Protein AF-A0A223ZYF1-F1 (afdb_monomer)

pLDDT: mean 87.6, std 15.79, range [50.53, 98.56]

Sequence (78 aa):
DVMAGVTKGMVIGGTTEVIAGEGLILTAGGLDTHIHFICPQQAHEAIAAGLTTMVGGGTGPPAGLADQIKAGVIGLKL

InterPro domains:
  IPR006680 Amidohydrolase-related [PF01979] (25-63)
  IPR011059 Metal-dependent hydrolase, composite domain superfamily [G3DSA:2.30.40.10] (1-28)
  IPR017951 Urease alpha subunit, C-terminal [PS51368] (29-64)
  IPR029754 Urease nickel binding site [PS01120] (27-40)
  IPR032466 Metal-dependent hydrolase [SSF51556] (29-78)
  IPR050069 Urease subunit [PTHR33569] (1-64)

Secondary str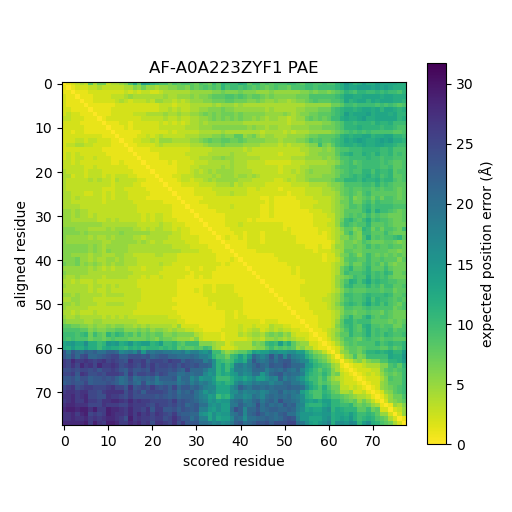ucture 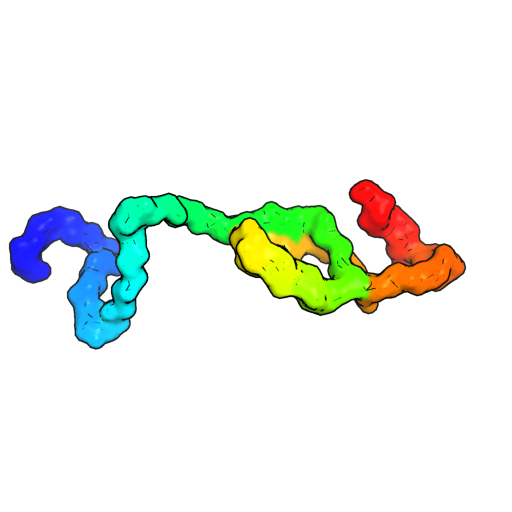(DSSP, 8-state):
--STTPPTT----TT------TT----PPEEEEEEE---TTHHHHHHHTTEEEEEEE-SSSPPPHHHHHHTT-TTS--

Structure (mmCIF, N/CA/C/O backbone):
data_AF-A0A223ZYF1-F1
#
_entry.id   AF-A0A223ZYF1-F1
#
loop_
_atom_site.group_PDB
_atom_site.id
_atom_site.type_symbol
_atom_site.label_atom_id
_atom_site.label_alt_id
_atom_site.label_comp_id
_atom_site.label_asym_id
_atom_site.label_entity_id
_atom_site.label_seq_id
_atom_site.pdbx_PDB_ins_code
_atom_site.Cartn_x
_atom_site.Cartn_y
_atom_site.Cartn_z
_atom_site.occupancy
_atom_site.B_iso_or_equiv
_atom_site.auth_seq_id
_atom_site.auth_comp_id
_atom_site.auth_asym_id
_atom_site.auth_atom_id
_atom_site.pdbx_PDB_model_num
ATOM 1 N N . ASP A 1 1 ? -15.432 4.460 26.083 1.00 79.19 1 ASP A N 1
ATOM 2 C CA . ASP A 1 1 ? -16.201 4.870 27.280 1.00 79.19 1 ASP A CA 1
ATOM 3 C C . ASP A 1 1 ? -17.432 4.011 27.570 1.00 79.19 1 ASP A C 1
ATOM 5 O O . ASP A 1 1 ? -17.760 3.857 28.735 1.00 79.19 1 ASP A O 1
ATOM 9 N N . VAL A 1 2 ? -18.086 3.411 26.563 1.00 96.31 2 VAL A N 1
ATOM 10 C CA . VAL A 1 2 ? -19.303 2.579 26.745 1.00 96.31 2 VAL A CA 1
ATOM 11 C C . VAL A 1 2 ? -19.177 1.129 26.252 1.00 96.31 2 VAL A C 1
ATOM 13 O O . VAL A 1 2 ? -19.944 0.269 26.672 1.00 96.31 2 VAL A O 1
ATOM 16 N N . MET A 1 3 ? -18.216 0.838 25.367 1.00 97.88 3 MET A N 1
ATOM 17 C CA . MET A 1 3 ? -17.956 -0.513 24.856 1.00 97.88 3 MET A CA 1
ATOM 18 C C . MET A 1 3 ? -16.845 -1.190 25.664 1.00 97.88 3 MET A C 1
ATOM 20 O O . MET A 1 3 ? -15.830 -0.563 25.977 1.00 97.88 3 MET A O 1
ATOM 24 N N . ALA A 1 4 ? -17.024 -2.475 25.972 1.00 97.56 4 ALA A N 1
ATOM 25 C CA . ALA A 1 4 ? -15.982 -3.303 26.571 1.00 97.56 4 ALA A CA 1
ATOM 26 C C . ALA A 1 4 ? -14.938 -3.726 25.519 1.00 97.56 4 ALA A C 1
ATOM 28 O O . ALA A 1 4 ? -15.268 -3.896 24.348 1.00 97.56 4 ALA A O 1
ATOM 29 N N . GLY A 1 5 ? -13.685 -3.928 25.940 1.00 97.25 5 GLY A N 1
ATOM 30 C CA . GLY A 1 5 ? -12.647 -4.551 25.103 1.00 97.25 5 GLY A CA 1
ATOM 31 C C . GLY A 1 5 ? -12.014 -3.667 24.021 1.00 97.25 5 GLY A C 1
ATOM 32 O O . GLY A 1 5 ? -11.355 -4.193 23.131 1.00 97.25 5 GLY A O 1
ATOM 33 N N . VAL A 1 6 ? -12.173 -2.341 24.080 1.00 97.12 6 VAL A N 1
ATOM 34 C CA . VAL A 1 6 ? -11.494 -1.429 23.142 1.00 97.12 6 VAL A CA 1
ATOM 35 C C . VAL A 1 6 ? -9.976 -1.467 23.371 1.00 97.12 6 VAL A C 1
ATOM 37 O O . VAL A 1 6 ? -9.498 -1.133 24.458 1.00 97.12 6 VAL A O 1
ATOM 40 N N . THR A 1 7 ? -9.210 -1.855 22.347 1.00 98.06 7 THR A N 1
ATOM 41 C CA . THR A 1 7 ? -7.741 -1.931 22.399 1.00 98.06 7 THR A CA 1
ATOM 42 C C . THR A 1 7 ? -7.111 -0.556 22.633 1.00 98.06 7 THR A C 1
ATOM 44 O O . THR A 1 7 ? -7.498 0.444 22.022 1.00 98.06 7 THR A O 1
ATOM 47 N N . LYS A 1 8 ? -6.087 -0.494 23.496 1.00 96.81 8 LYS A N 1
ATOM 48 C CA . LYS A 1 8 ? -5.317 0.735 23.739 1.00 96.81 8 LYS A CA 1
ATOM 49 C C . LYS A 1 8 ? -4.732 1.262 22.421 1.00 96.81 8 LYS A C 1
ATOM 51 O O . LYS A 1 8 ? -4.014 0.544 21.738 1.00 96.81 8 LYS A O 1
ATOM 56 N N . GLY A 1 9 ? -5.017 2.525 22.100 1.00 96.69 9 GLY A N 1
ATOM 57 C CA . GLY A 1 9 ? -4.591 3.165 20.848 1.00 96.69 9 GLY A CA 1
ATOM 58 C C . GLY A 1 9 ? -5.597 3.065 19.693 1.00 96.69 9 GLY A C 1
ATOM 59 O O . GLY A 1 9 ? -5.346 3.653 18.651 1.00 96.69 9 GLY A O 1
ATOM 60 N N . MET A 1 10 ? -6.739 2.390 19.875 1.00 97.56 10 MET A N 1
ATOM 61 C CA . MET A 1 10 ? -7.799 2.249 18.859 1.00 97.56 10 MET A CA 1
ATOM 62 C C . MET A 1 10 ? -9.093 2.995 19.232 1.00 97.56 10 MET A C 1
ATOM 64 O O . MET A 1 10 ? -10.197 2.523 18.967 1.00 97.56 10 MET A O 1
ATOM 68 N N . VAL A 1 11 ? -8.982 4.148 19.896 1.00 97.50 11 VAL A N 1
ATOM 69 C CA . VAL A 1 11 ? -10.147 4.980 20.238 1.00 97.50 11 VAL A CA 1
ATOM 70 C C . VAL A 1 11 ? -10.558 5.808 19.020 1.00 97.50 11 VAL A C 1
ATOM 72 O O . VAL A 1 11 ? -9.723 6.492 18.434 1.00 97.50 11 VAL A O 1
ATOM 75 N N . ILE A 1 12 ? -11.847 5.787 18.678 1.00 97.38 12 ILE A N 1
ATOM 76 C CA . ILE A 1 12 ? -12.442 6.699 17.692 1.00 97.38 12 ILE A CA 1
ATOM 77 C C . ILE A 1 12 ? -12.847 7.981 18.429 1.00 97.38 12 ILE A C 1
ATOM 79 O O . ILE A 1 12 ? -13.693 7.937 19.322 1.00 97.38 12 ILE A O 1
ATOM 83 N N . GLY A 1 13 ? -12.216 9.104 18.092 1.00 96.69 13 GLY A N 1
ATOM 84 C CA . GLY A 1 13 ? -12.466 10.418 18.687 1.00 96.69 13 GLY A CA 1
ATOM 85 C C . GLY A 1 13 ? -12.914 11.457 17.658 1.00 96.69 13 GLY A C 1
ATOM 86 O O . GLY A 1 13 ? -13.112 11.150 16.488 1.00 96.69 13 GLY A O 1
ATOM 87 N N . GLY A 1 14 ? -13.028 12.720 18.083 1.00 97.69 14 GLY A N 1
ATOM 88 C CA . GLY A 1 14 ? -13.490 13.817 17.215 1.00 97.69 14 GLY A CA 1
ATOM 89 C C . GLY A 1 14 ? -12.572 14.149 16.029 1.00 97.69 14 GLY A C 1
ATOM 90 O O . GLY A 1 14 ? -12.960 14.924 15.165 1.00 97.69 14 GLY A O 1
ATOM 91 N N . THR A 1 15 ? -11.368 13.575 15.984 1.00 98.00 15 THR A N 1
ATOM 92 C CA . THR A 1 15 ? -10.377 13.761 14.911 1.00 98.00 15 THR A CA 1
ATOM 93 C C . THR A 1 15 ? -10.048 12.454 14.184 1.00 98.00 15 THR A C 1
ATOM 95 O O . THR A 1 15 ? -9.005 12.358 13.541 1.00 98.00 15 THR A O 1
ATOM 98 N N . THR A 1 16 ? -10.870 11.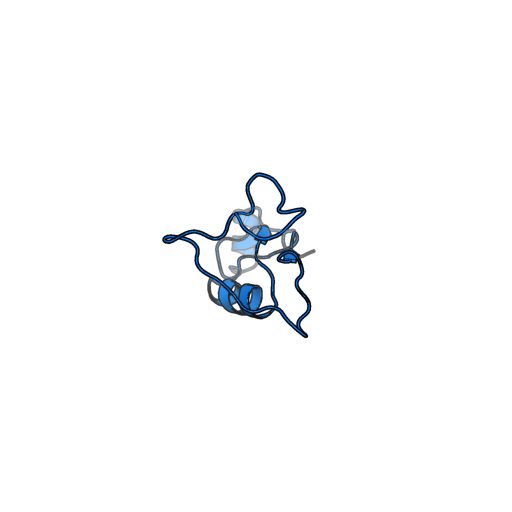416 14.345 1.00 98.00 16 THR A N 1
ATOM 99 C CA . THR A 1 16 ? -10.665 10.116 13.697 1.00 98.00 16 THR A CA 1
ATOM 100 C C . THR A 1 16 ? -11.468 10.051 12.402 1.00 98.00 16 THR A C 1
ATOM 102 O O . THR A 1 16 ? -12.688 10.180 12.436 1.00 98.00 16 THR A O 1
ATOM 105 N N . GLU A 1 17 ? -10.788 9.812 11.281 1.00 98.31 17 GLU A N 1
ATOM 106 C CA . GLU A 1 17 ? -11.431 9.481 10.003 1.00 98.31 17 GLU A CA 1
ATOM 107 C C . GLU A 1 17 ? -11.743 7.980 9.931 1.00 98.31 17 GLU A C 1
ATOM 109 O O . GLU A 1 17 ? -11.034 7.163 10.530 1.00 98.31 17 GLU A O 1
ATOM 114 N N . VAL A 1 18 ? -12.795 7.611 9.200 1.00 97.69 18 VAL A N 1
ATOM 115 C CA . VAL A 1 18 ? -13.271 6.231 9.089 1.00 97.69 18 VAL A CA 1
ATOM 116 C C . VAL A 1 18 ? -13.394 5.824 7.623 1.00 97.69 18 VAL A C 1
ATOM 118 O O . VAL A 1 18 ? -14.070 6.471 6.831 1.00 97.69 18 VAL A O 1
ATOM 121 N N . ILE A 1 19 ? -12.787 4.687 7.277 1.00 97.88 19 ILE A N 1
ATOM 122 C CA . ILE A 1 19 ? -12.963 4.022 5.982 1.00 97.88 19 ILE A CA 1
ATOM 123 C C . ILE A 1 19 ? -13.744 2.726 6.225 1.00 97.88 19 ILE A C 1
ATOM 125 O O . ILE A 1 19 ? -13.306 1.878 7.003 1.00 97.88 19 ILE A O 1
ATOM 129 N N . ALA A 1 20 ? -14.904 2.588 5.577 1.00 98.19 20 ALA A N 1
ATOM 130 C CA . ALA A 1 20 ? -15.752 1.398 5.657 1.00 98.19 20 ALA A CA 1
ATOM 131 C C . ALA A 1 20 ? -15.087 0.202 4.949 1.00 98.19 20 ALA A C 1
ATOM 133 O O . ALA A 1 20 ? -14.617 0.326 3.817 1.00 98.19 20 ALA A O 1
ATOM 134 N N . GLY A 1 21 ? -15.025 -0.944 5.627 1.00 97.19 21 GLY A N 1
ATOM 135 C CA . GLY A 1 21 ? -14.325 -2.151 5.161 1.00 97.19 21 GLY A CA 1
ATOM 136 C C . GLY A 1 21 ? -15.165 -3.426 5.242 1.00 97.19 21 GLY A C 1
ATOM 137 O O . GLY A 1 21 ? -14.673 -4.512 4.939 1.00 97.19 21 GLY A O 1
ATOM 138 N N . GLU A 1 22 ? -16.422 -3.327 5.674 1.00 98.31 22 GLU A N 1
ATOM 139 C CA . GLU A 1 22 ? -17.336 -4.456 5.768 1.00 98.31 22 GLU A CA 1
ATOM 140 C C . GLU A 1 22 ? -17.580 -5.098 4.394 1.00 98.31 22 GLU A C 1
ATOM 142 O O . GLU A 1 22 ? -17.858 -4.428 3.403 1.00 98.31 22 GLU A O 1
ATOM 147 N N . GLY A 1 23 ? -17.447 -6.424 4.322 1.00 98.38 23 GLY A N 1
ATOM 148 C CA . GLY A 1 23 ? -17.597 -7.172 3.068 1.00 98.38 23 GLY A CA 1
ATOM 149 C C . GLY A 1 23 ? -16.429 -7.038 2.081 1.00 98.38 23 GLY A C 1
ATOM 150 O O . GLY A 1 23 ? -16.505 -7.617 0.999 1.00 98.38 23 GLY A O 1
ATOM 151 N N . LEU A 1 24 ? -15.353 -6.328 2.439 1.00 98.25 24 LEU A N 1
ATOM 152 C CA . LEU A 1 24 ? -14.153 -6.167 1.614 1.00 98.25 24 LEU A CA 1
ATOM 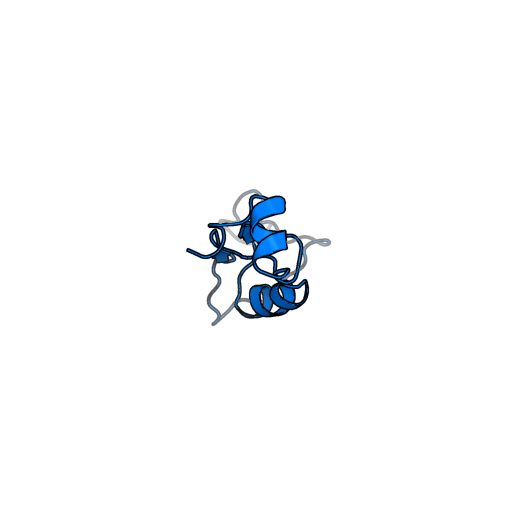153 C C . LEU A 1 24 ? -12.965 -6.962 2.178 1.00 98.25 24 LEU A C 1
ATOM 155 O O . LEU A 1 24 ? -12.943 -7.352 3.345 1.00 98.25 24 LEU A O 1
ATOM 159 N N . ILE A 1 25 ? -11.954 -7.193 1.336 1.00 98.12 25 ILE A N 1
ATOM 160 C CA . ILE A 1 25 ? -10.667 -7.775 1.737 1.00 98.12 25 ILE A CA 1
ATOM 161 C C . ILE A 1 25 ? -9.628 -6.658 1.769 1.00 98.12 25 ILE A C 1
ATOM 163 O O . ILE A 1 25 ? -9.469 -5.929 0.792 1.00 98.12 25 ILE A O 1
ATOM 167 N N . LEU A 1 26 ? -8.896 -6.564 2.878 1.00 97.56 26 LEU A N 1
ATOM 168 C CA . LEU A 1 26 ? -7.755 -5.667 3.020 1.00 97.56 26 LEU A CA 1
ATOM 169 C C . LEU A 1 26 ? -6.451 -6.471 2.959 1.00 97.56 26 LEU A C 1
ATOM 171 O O . LEU A 1 26 ? -6.282 -7.441 3.699 1.00 97.56 26 LEU A O 1
ATOM 175 N N . THR A 1 27 ? -5.519 -6.044 2.109 1.00 98.44 27 THR A N 1
ATOM 176 C CA . THR A 1 27 ? -4.156 -6.584 2.033 1.00 98.44 27 THR A CA 1
ATOM 177 C C . THR A 1 27 ? -3.139 -5.485 2.316 1.00 98.44 27 THR A C 1
ATOM 179 O O . THR A 1 27 ? -3.445 -4.296 2.221 1.00 98.44 27 THR A O 1
ATOM 182 N N . ALA A 1 28 ? -1.900 -5.870 2.627 1.00 98.56 28 ALA A N 1
ATOM 183 C CA . ALA A 1 28 ? -0.787 -4.942 2.470 1.00 98.56 28 ALA A CA 1
ATOM 184 C C . ALA A 1 28 ? -0.659 -4.528 0.993 1.00 98.56 28 ALA A C 1
ATOM 186 O O . ALA A 1 28 ? -1.110 -5.249 0.096 1.00 98.56 28 ALA A O 1
ATOM 187 N N . GLY A 1 29 ? -0.031 -3.380 0.750 1.00 98.50 29 GLY A N 1
ATOM 188 C CA . GLY A 1 29 ? 0.356 -2.994 -0.599 1.00 98.50 29 GLY A CA 1
ATOM 189 C C . GLY A 1 29 ? 1.462 -3.902 -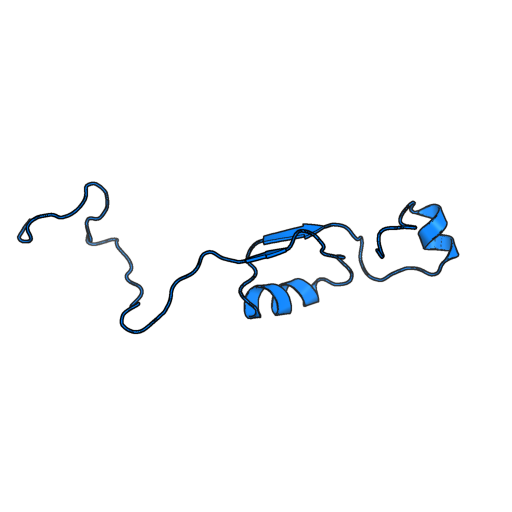1.140 1.00 98.50 29 GLY A C 1
ATOM 190 O O . GLY A 1 29 ? 2.311 -4.388 -0.389 1.00 98.50 29 GLY A O 1
ATOM 191 N N . GLY A 1 30 ? 1.432 -4.158 -2.445 1.00 98.50 30 GLY A N 1
ATOM 192 C CA . GLY A 1 30 ? 2.407 -5.008 -3.111 1.00 98.50 30 GLY A CA 1
ATOM 193 C C . GLY A 1 30 ? 3.799 -4.376 -3.162 1.00 98.50 30 GLY A C 1
ATOM 194 O O . GLY A 1 30 ? 3.950 -3.157 -3.299 1.00 98.50 30 GLY A O 1
ATOM 195 N N . LEU A 1 31 ? 4.813 -5.235 -3.071 1.00 98.19 31 LEU A N 1
ATOM 196 C CA . LEU A 1 31 ? 6.223 -4.909 -3.247 1.00 98.19 31 LEU A CA 1
ATOM 197 C C . LEU A 1 31 ? 6.728 -5.621 -4.500 1.00 98.19 31 LEU A C 1
ATOM 199 O O . LEU A 1 31 ? 6.775 -6.850 -4.525 1.00 98.19 31 LEU A O 1
ATOM 203 N N . ASP A 1 32 ? 7.141 -4.848 -5.498 1.00 97.81 32 ASP A N 1
ATOM 204 C CA . ASP A 1 32 ? 7.844 -5.367 -6.668 1.00 97.81 32 ASP A CA 1
ATOM 205 C C . ASP A 1 32 ? 9.325 -4.999 -6.568 1.00 97.81 32 ASP A C 1
ATOM 207 O O . ASP A 1 32 ? 9.681 -3.823 -6.465 1.00 97.81 32 ASP A O 1
ATOM 211 N N . THR A 1 33 ? 10.184 -6.015 -6.546 1.00 97.12 33 THR A N 1
ATOM 212 C CA . THR A 1 33 ? 11.636 -5.862 -6.404 1.00 97.12 33 THR A CA 1
ATOM 213 C C . THR A 1 33 ? 12.401 -5.957 -7.715 1.00 97.12 33 THR A C 1
ATOM 215 O O . THR A 1 33 ? 13.631 -5.944 -7.689 1.00 97.12 33 THR A O 1
ATOM 218 N N . HIS A 1 34 ? 11.710 -6.089 -8.847 1.00 94.81 34 HIS A N 1
ATOM 219 C CA . HIS A 1 34 ? 12.341 -6.247 -10.149 1.00 94.81 34 HIS A CA 1
ATOM 220 C C . HIS A 1 34 ? 11.772 -5.266 -11.177 1.00 94.81 34 HIS A C 1
ATOM 222 O O . HIS A 1 34 ? 11.385 -5.625 -12.286 1.00 94.81 34 HIS A O 1
ATOM 228 N N . ILE A 1 35 ? 11.760 -3.986 -10.813 1.00 92.81 35 ILE A N 1
ATOM 229 C CA . ILE A 1 35 ? 11.276 -2.930 -11.697 1.00 92.81 35 ILE A CA 1
ATOM 230 C C . ILE A 1 35 ? 12.393 -2.394 -12.602 1.00 92.81 35 ILE A C 1
ATOM 232 O O . ILE A 1 35 ? 13.480 -2.026 -12.151 1.00 92.81 35 ILE A O 1
ATOM 236 N N . HIS A 1 36 ? 12.079 -2.234 -13.888 1.00 90.81 36 HIS A N 1
ATOM 237 C CA . HIS A 1 36 ? 12.830 -1.354 -14.784 1.00 90.81 36 HIS A CA 1
ATOM 238 C C . HIS A 1 36 ? 12.116 -0.010 -14.889 1.00 90.81 36 HIS A C 1
ATOM 240 O O . HIS A 1 36 ? 11.014 0.056 -15.437 1.00 90.81 36 HIS A O 1
ATOM 246 N N . PHE A 1 37 ? 12.752 1.060 -14.412 1.00 90.12 37 PHE A N 1
ATOM 247 C CA . PHE A 1 37 ? 12.253 2.430 -14.537 1.00 90.12 37 PHE A CA 1
ATOM 248 C C . PHE A 1 37 ? 12.488 2.952 -15.960 1.00 90.12 37 PHE A C 1
ATOM 250 O O . PHE A 1 37 ? 13.424 3.706 -16.233 1.00 90.12 37 PHE A O 1
ATOM 257 N N . ILE A 1 38 ? 11.637 2.495 -16.877 1.00 90.25 38 ILE A N 1
ATOM 258 C CA . ILE A 1 38 ? 11.659 2.833 -18.303 1.00 90.25 38 ILE A CA 1
ATOM 259 C C . ILE A 1 38 ? 10.901 4.132 -18.542 1.00 90.25 38 ILE A C 1
ATOM 261 O O . ILE A 1 38 ? 11.335 4.967 -19.334 1.00 90.25 38 ILE A O 1
ATOM 265 N N . CYS A 1 39 ? 9.764 4.320 -17.878 1.00 93.12 39 CYS A N 1
ATOM 266 C CA . CYS A 1 39 ? 9.004 5.550 -17.990 1.00 93.12 39 CYS A CA 1
ATOM 267 C C . CYS A 1 39 ? 8.206 5.848 -16.709 1.00 93.12 39 CYS A C 1
ATOM 269 O O . CYS A 1 39 ? 7.774 4.923 -16.020 1.00 93.12 39 CYS A O 1
ATOM 271 N N . PRO A 1 40 ? 7.978 7.132 -16.371 1.00 94.75 40 PRO A N 1
ATOM 272 C CA . PRO A 1 40 ? 7.213 7.506 -15.178 1.00 94.75 40 PRO A CA 1
ATOM 273 C C . PRO A 1 40 ? 5.771 6.988 -15.175 1.00 94.75 40 PRO A C 1
ATOM 275 O O . PRO A 1 40 ? 5.166 6.855 -14.115 1.00 94.75 40 PRO A O 1
ATOM 278 N N . GLN A 1 41 ? 5.209 6.702 -16.354 1.00 97.25 41 GLN A N 1
ATOM 279 C CA . GLN A 1 41 ? 3.845 6.209 -16.504 1.00 97.25 41 GLN A CA 1
ATOM 280 C C . GLN A 1 41 ? 3.644 4.918 -15.715 1.00 97.25 41 GLN A C 1
ATOM 282 O O . GLN A 1 41 ? 2.664 4.875 -14.986 1.00 97.25 41 GLN A O 1
ATOM 287 N N . GLN A 1 42 ? 4.633 4.007 -15.713 1.00 96.19 42 GLN A N 1
ATOM 288 C CA . GLN A 1 42 ? 4.601 2.716 -15.004 1.00 96.19 42 GLN A CA 1
ATOM 289 C C . GLN A 1 42 ? 4.171 2.820 -13.532 1.00 96.19 42 GLN A C 1
ATOM 291 O O . GLN A 1 42 ? 3.614 1.866 -12.996 1.00 96.19 42 GLN A O 1
ATOM 296 N N . ALA A 1 43 ? 4.415 3.955 -12.865 1.00 97.31 43 ALA A N 1
ATOM 297 C CA . ALA A 1 43 ? 3.959 4.179 -11.494 1.00 97.31 43 ALA A CA 1
ATOM 298 C C . ALA A 1 43 ? 2.421 4.175 -11.369 1.00 97.31 43 ALA A C 1
ATOM 300 O O . ALA A 1 43 ? 1.889 3.720 -10.359 1.00 97.31 43 ALA A O 1
ATOM 301 N N . HIS A 1 44 ? 1.707 4.646 -12.395 1.00 98.38 44 HIS A N 1
ATOM 302 C CA . HIS A 1 44 ? 0.246 4.665 -12.448 1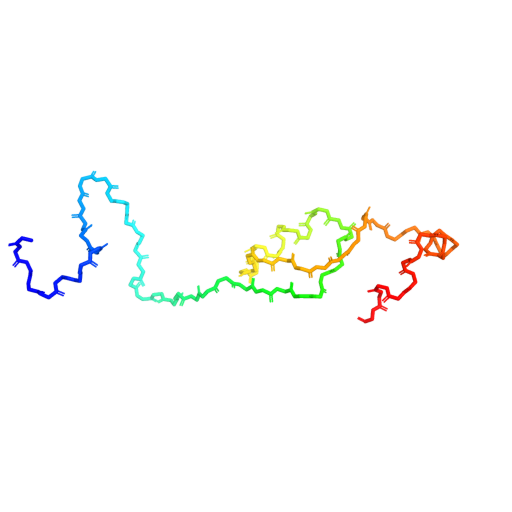.00 98.38 44 HIS A CA 1
ATOM 303 C C . HIS A 1 44 ? -0.316 3.255 -12.632 1.00 98.38 44 HIS A C 1
ATOM 305 O O . HIS A 1 44 ? -1.244 2.877 -11.919 1.00 98.38 44 HIS A O 1
ATOM 311 N N . GLU A 1 45 ? 0.266 2.450 -13.528 1.00 98.19 45 GLU A N 1
ATOM 312 C CA . GLU A 1 45 ? -0.117 1.041 -13.652 1.00 98.19 45 GLU A CA 1
ATOM 313 C C . GLU A 1 45 ? 0.204 0.258 -12.370 1.00 98.19 45 GLU A C 1
ATOM 315 O O . GLU A 1 45 ? -0.616 -0.546 -11.927 1.00 98.19 45 GLU A O 1
ATOM 320 N N . ALA A 1 46 ? 1.350 0.526 -11.734 1.00 98.25 46 ALA A N 1
ATOM 321 C CA . ALA A 1 46 ? 1.758 -0.140 -10.501 1.00 98.25 46 ALA A CA 1
ATOM 322 C C . ALA A 1 46 ? 0.760 0.101 -9.357 1.00 98.25 46 ALA A C 1
ATOM 324 O O . ALA A 1 46 ? 0.258 -0.859 -8.769 1.00 98.25 46 ALA A O 1
ATOM 325 N N . ILE A 1 47 ? 0.409 1.362 -9.075 1.00 98.38 47 ILE A N 1
ATOM 326 C CA . ILE A 1 47 ? -0.529 1.674 -7.987 1.00 98.38 47 ILE A CA 1
ATOM 327 C C . ILE A 1 47 ? -1.948 1.173 -8.279 1.00 98.38 47 ILE A C 1
ATOM 329 O O . ILE A 1 47 ? -2.621 0.691 -7.370 1.00 98.38 47 ILE A O 1
ATOM 333 N N . ALA A 1 48 ? -2.388 1.205 -9.542 1.00 98.44 48 ALA A N 1
ATOM 334 C CA . ALA A 1 48 ? -3.683 0.657 -9.945 1.00 98.44 48 ALA A CA 1
ATOM 335 C C . ALA A 1 48 ? -3.757 -0.873 -9.778 1.00 98.44 48 ALA A C 1
ATOM 337 O O . ALA A 1 48 ? -4.826 -1.405 -9.484 1.00 98.44 48 ALA A O 1
ATOM 338 N N . ALA A 1 49 ? -2.628 -1.576 -9.914 1.00 98.06 49 ALA A N 1
ATOM 339 C CA . ALA A 1 49 ? -2.504 -3.011 -9.654 1.00 98.06 49 ALA A CA 1
ATOM 340 C C . ALA A 1 49 ? -2.306 -3.361 -8.162 1.00 98.06 49 ALA A C 1
ATOM 342 O O . ALA A 1 49 ? -2.153 -4.533 -7.821 1.00 98.06 49 ALA A O 1
ATOM 343 N N . GLY A 1 50 ? -2.304 -2.367 -7.266 1.00 98.38 50 GLY A N 1
ATOM 344 C CA . GLY A 1 50 ? -2.123 -2.562 -5.826 1.00 98.38 50 GLY A CA 1
ATOM 345 C C . GLY A 1 50 ? -0.664 -2.630 -5.368 1.00 98.38 50 GLY A C 1
ATOM 346 O O . GLY A 1 50 ? -0.414 -2.999 -4.220 1.00 98.38 50 GLY A O 1
ATOM 347 N N . LEU A 1 51 ? 0.307 -2.270 -6.217 1.00 98.44 51 LEU A N 1
ATOM 348 C CA . LEU A 1 51 ? 1.706 -2.117 -5.813 1.00 98.44 51 LEU A CA 1
ATOM 349 C C . LEU A 1 51 ? 1.909 -0.750 -5.159 1.00 98.44 51 LEU A C 1
ATOM 351 O O . LEU A 1 51 ? 1.621 0.288 -5.749 1.00 98.44 51 LEU A O 1
ATOM 355 N N . THR A 1 52 ? 2.452 -0.739 -3.947 1.00 98.50 52 THR A N 1
ATOM 356 C CA . THR A 1 52 ? 2.763 0.505 -3.224 1.00 98.50 52 THR A CA 1
ATOM 357 C C . THR A 1 52 ? 4.257 0.780 -3.148 1.00 98.50 52 THR A C 1
ATOM 359 O O . THR A 1 52 ? 4.653 1.890 -2.803 1.00 98.50 52 THR A O 1
ATOM 362 N N . THR A 1 53 ? 5.087 -0.216 -3.470 1.00 98.50 53 THR A N 1
ATOM 363 C CA . THR A 1 53 ? 6.544 -0.103 -3.419 1.00 98.50 53 THR A CA 1
ATOM 364 C C . THR A 1 53 ? 7.169 -0.716 -4.666 1.00 98.50 53 THR A C 1
ATOM 366 O O . THR A 1 53 ? 6.931 -1.880 -4.982 1.00 98.50 53 THR A O 1
ATOM 369 N N . MET A 1 54 ? 8.007 0.069 -5.343 1.00 97.94 54 MET A N 1
ATOM 370 C CA . MET A 1 54 ? 8.766 -0.328 -6.530 1.00 97.94 54 MET A CA 1
ATOM 371 C C . MET A 1 54 ? 10.260 -0.222 -6.217 1.00 97.94 54 MET A C 1
ATOM 373 O O . MET A 1 54 ? 10.764 0.872 -5.962 1.00 97.94 54 MET A O 1
ATOM 377 N N . VAL A 1 55 ? 10.971 -1.348 -6.234 1.00 97.12 55 VAL A N 1
ATOM 378 C CA . VAL A 1 55 ? 12.428 -1.417 -6.082 1.00 97.12 55 VAL A CA 1
ATOM 379 C C . VAL A 1 55 ? 13.021 -1.931 -7.388 1.00 97.12 55 VAL A C 1
ATOM 381 O O . VAL A 1 55 ? 12.562 -2.920 -7.954 1.00 97.12 55 VAL A O 1
ATOM 384 N N . GLY A 1 56 ? 14.027 -1.227 -7.896 1.00 91.88 56 GLY A N 1
ATOM 385 C CA . GLY A 1 56 ? 14.555 -1.484 -9.225 1.00 91.88 56 GLY A CA 1
ATOM 386 C C . GLY A 1 56 ? 15.563 -0.436 -9.673 1.00 91.88 56 GLY A C 1
ATOM 387 O O . GLY A 1 56 ? 16.138 0.280 -8.851 1.00 91.88 56 GLY A O 1
ATOM 388 N N . GLY A 1 57 ? 15.766 -0.328 -10.984 1.00 85.06 57 GLY A N 1
ATOM 389 C CA . GLY A 1 57 ? 16.709 0.614 -11.585 1.00 85.06 57 GLY A CA 1
ATOM 390 C C . GLY A 1 57 ? 16.290 1.044 -12.987 1.00 85.06 57 GLY A C 1
ATOM 391 O O . GLY A 1 57 ? 15.419 0.440 -13.605 1.00 85.06 57 GLY A O 1
ATOM 392 N N . GLY A 1 58 ? 16.902 2.106 -13.499 1.00 82.62 58 GLY A N 1
ATOM 393 C CA . GLY A 1 58 ? 16.611 2.647 -14.827 1.00 82.62 58 GLY A CA 1
ATOM 394 C C . GLY A 1 58 ? 16.620 4.169 -14.823 1.00 82.62 58 GLY A C 1
ATOM 395 O O . GLY A 1 58 ? 16.341 4.801 -13.807 1.00 82.62 58 GLY A O 1
ATOM 396 N N . THR A 1 59 ? 16.984 4.758 -15.957 1.00 82.31 59 THR A N 1
ATOM 397 C CA . THR A 1 59 ? 17.069 6.215 -16.148 1.00 82.31 59 THR A CA 1
ATOM 398 C C . THR A 1 59 ? 16.133 6.694 -17.255 1.00 82.31 59 THR A C 1
ATOM 400 O O . THR A 1 59 ? 16.345 7.755 -17.840 1.00 82.31 59 THR A O 1
ATOM 403 N N . GLY A 1 60 ? 15.089 5.913 -17.546 1.00 80.62 60 GLY A N 1
ATOM 404 C CA . GLY A 1 60 ? 14.173 6.156 -18.648 1.00 80.62 60 GLY A CA 1
ATOM 405 C C . GLY A 1 60 ? 14.314 5.131 -19.779 1.00 80.62 60 GLY A C 1
ATOM 406 O O . GLY A 1 60 ? 14.821 4.023 -19.565 1.00 80.62 60 GLY A O 1
ATOM 407 N N . PRO A 1 61 ? 13.847 5.474 -20.994 1.00 80.50 61 PRO A N 1
ATOM 408 C CA . PRO A 1 61 ? 13.826 4.550 -22.114 1.00 80.50 61 PRO A CA 1
ATOM 409 C C . PRO A 1 61 ? 15.221 4.010 -22.442 1.00 80.50 61 PRO A C 1
ATOM 411 O O . PRO A 1 61 ? 16.200 4.757 -22.371 1.00 80.50 61 PRO A O 1
ATOM 414 N N . PRO A 1 62 ? 15.337 2.730 -22.841 1.00 67.81 62 PRO A N 1
ATOM 415 C CA . PRO A 1 62 ? 16.612 2.182 -23.270 1.00 67.81 62 PRO A CA 1
ATOM 416 C C . PRO A 1 62 ? 17.185 3.014 -24.424 1.00 67.81 62 PRO A C 1
ATOM 418 O O . PRO A 1 62 ? 16.592 3.080 -25.500 1.00 67.81 62 PRO A O 1
ATOM 421 N N . ALA A 1 63 ? 18.366 3.597 -24.216 1.00 65.88 63 ALA A N 1
ATOM 422 C CA . ALA A 1 63 ? 19.181 4.107 -25.312 1.00 65.88 63 ALA A CA 1
ATOM 423 C C . ALA A 1 63 ? 19.610 2.941 -26.233 1.00 65.88 63 ALA A C 1
ATOM 425 O O . ALA A 1 63 ? 19.463 1.767 -25.871 1.00 65.88 63 ALA A O 1
ATOM 426 N N . GLY A 1 64 ? 20.126 3.239 -27.431 1.00 62.03 64 GLY A N 1
ATOM 427 C CA . GLY A 1 64 ? 20.641 2.205 -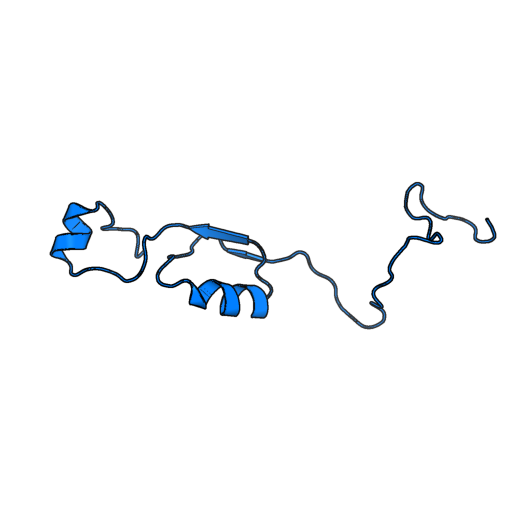28.339 1.00 62.03 64 GLY A CA 1
ATOM 428 C C . GLY A 1 64 ? 21.726 1.342 -27.677 1.00 62.03 64 GLY A C 1
ATOM 429 O O . GLY A 1 64 ? 22.338 1.755 -26.693 1.00 62.03 64 GLY A O 1
ATOM 430 N N . LEU A 1 65 ? 21.993 0.145 -28.220 1.00 58.69 65 LEU A N 1
ATOM 431 C CA . LEU A 1 65 ? 22.924 -0.838 -27.631 1.00 58.69 65 LEU A CA 1
ATOM 432 C C . LEU A 1 65 ? 24.264 -0.212 -27.198 1.00 58.69 65 LEU A C 1
ATOM 434 O O . LEU A 1 65 ? 24.728 -0.475 -26.095 1.00 58.69 65 LEU A O 1
ATOM 438 N N . ALA A 1 66 ? 24.849 0.661 -28.024 1.00 64.31 66 ALA A N 1
ATOM 439 C CA . ALA A 1 66 ? 26.114 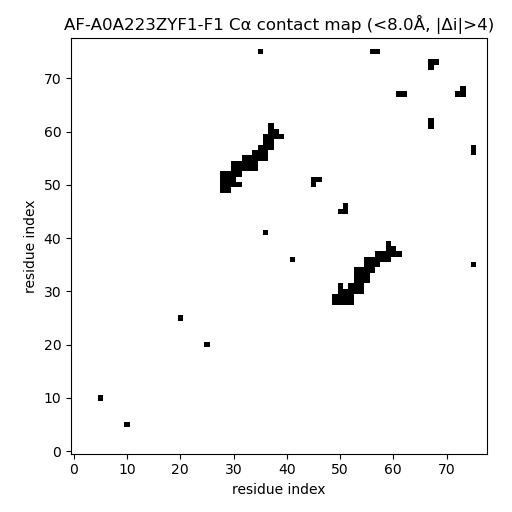1.340 -27.732 1.00 64.31 66 ALA A CA 1
ATOM 440 C C . ALA A 1 66 ? 26.068 2.212 -26.461 1.00 64.31 66 ALA A C 1
ATOM 442 O O . ALA A 1 66 ? 27.039 2.262 -25.705 1.00 64.31 66 ALA A O 1
ATOM 443 N N . ASP A 1 67 ? 24.944 2.874 -26.207 1.00 63.00 67 ASP A N 1
ATOM 444 C CA . ASP A 1 67 ? 24.763 3.748 -25.050 1.00 63.00 67 ASP A CA 1
ATOM 445 C C . ASP A 1 67 ? 24.439 2.941 -23.786 1.00 63.00 67 ASP A C 1
ATOM 447 O O . ASP A 1 67 ? 24.865 3.312 -22.695 1.00 63.00 67 ASP A O 1
ATOM 451 N N . GLN A 1 68 ? 23.801 1.774 -23.935 1.00 61.59 68 GLN A N 1
ATOM 452 C CA . GLN A 1 68 ? 23.631 0.806 -22.844 1.00 61.59 68 GLN A CA 1
ATOM 453 C C . GLN A 1 68 ? 24.966 0.211 -22.378 1.00 61.59 68 GLN A C 1
ATOM 455 O O . GLN A 1 68 ? 25.141 -0.004 -21.177 1.00 61.59 68 GLN A O 1
ATOM 460 N N . ILE A 1 69 ? 25.918 -0.009 -23.299 1.00 62.31 69 ILE A N 1
ATOM 461 C CA . ILE A 1 69 ? 27.288 -0.438 -22.957 1.00 62.31 69 ILE A CA 1
ATOM 462 C C . ILE A 1 69 ? 27.983 0.651 -22.134 1.00 62.31 69 ILE A C 1
ATOM 464 O O . ILE A 1 69 ? 28.532 0.374 -21.071 1.00 62.31 69 ILE A O 1
ATOM 468 N N . LYS A 1 70 ? 27.939 1.901 -22.614 1.00 58.38 70 LYS A N 1
ATOM 469 C CA . LYS A 1 70 ? 28.623 3.041 -21.983 1.00 58.38 70 LYS A CA 1
ATOM 470 C C . LYS A 1 70 ? 28.065 3.383 -20.606 1.00 58.38 70 LYS A C 1
ATOM 472 O O . LYS A 1 70 ? 28.830 3.751 -19.723 1.00 58.38 70 LYS A O 1
ATOM 477 N N . ALA A 1 71 ? 26.753 3.262 -20.425 1.00 61.25 71 ALA A N 1
ATOM 478 C CA . ALA A 1 71 ? 26.095 3.551 -19.158 1.00 61.25 71 ALA A CA 1
ATOM 479 C C . ALA A 1 71 ? 26.188 2.392 -18.140 1.00 61.25 71 ALA A C 1
ATOM 481 O O . ALA A 1 71 ? 25.664 2.518 -17.038 1.00 61.25 71 ALA A O 1
ATOM 482 N N . GLY A 1 72 ? 26.844 1.270 -18.481 1.00 59.84 72 GLY A N 1
ATOM 483 C CA . GLY A 1 72 ? 27.001 0.122 -17.578 1.00 59.84 72 GLY A CA 1
ATOM 484 C C . GLY A 1 72 ? 25.689 -0.610 -17.271 1.00 59.84 72 GLY A C 1
ATOM 485 O O . GLY A 1 72 ? 25.600 -1.306 -16.266 1.00 59.84 72 GLY A O 1
ATOM 486 N N . VAL A 1 73 ? 24.670 -0.442 -18.123 1.00 58.88 73 VAL A N 1
ATOM 487 C CA . VAL A 1 73 ? 23.297 -0.953 -17.919 1.00 58.88 73 VAL A CA 1
ATOM 488 C C . VAL A 1 73 ? 23.044 -2.253 -18.697 1.00 58.88 73 VAL A C 1
ATOM 490 O O . VAL A 1 73 ? 21.935 -2.792 -18.669 1.00 58.88 73 VAL A O 1
ATOM 493 N N . ILE A 1 74 ? 24.060 -2.782 -19.399 1.00 54.53 74 ILE A N 1
ATOM 494 C CA . ILE A 1 74 ? 24.027 -4.153 -19.931 1.00 54.53 74 ILE A CA 1
ATOM 495 C C . ILE A 1 74 ? 23.773 -5.095 -18.752 1.00 54.53 74 ILE A C 1
ATOM 497 O O . ILE A 1 74 ? 24.601 -5.206 -17.854 1.00 54.53 74 ILE A O 1
ATOM 501 N N . GLY A 1 75 ? 22.629 -5.773 -18.771 1.00 52.00 75 GLY A N 1
ATOM 502 C CA . GLY A 1 75 ? 22.246 -6.727 -17.732 1.00 52.00 75 GLY A CA 1
ATOM 503 C C . GLY A 1 75 ? 21.137 -6.255 -16.800 1.00 52.00 75 GLY A C 1
ATOM 504 O O . GLY A 1 75 ? 20.723 -7.038 -15.956 1.00 52.00 75 GLY A O 1
ATOM 505 N N . LEU A 1 76 ? 20.594 -5.040 -16.970 1.00 53.75 76 LEU A N 1
ATOM 506 C CA . LEU A 1 76 ? 19.357 -4.705 -16.265 1.00 53.75 76 LEU A CA 1
ATOM 507 C C . LEU A 1 76 ? 18.156 -5.451 -16.859 1.00 53.75 76 LEU A C 1
ATOM 509 O O . LEU A 1 76 ? 17.220 -5.677 -16.135 1.00 53.75 76 LEU A O 1
ATOM 513 N N . LYS A 1 77 ? 18.175 -5.883 -18.128 1.00 52.19 7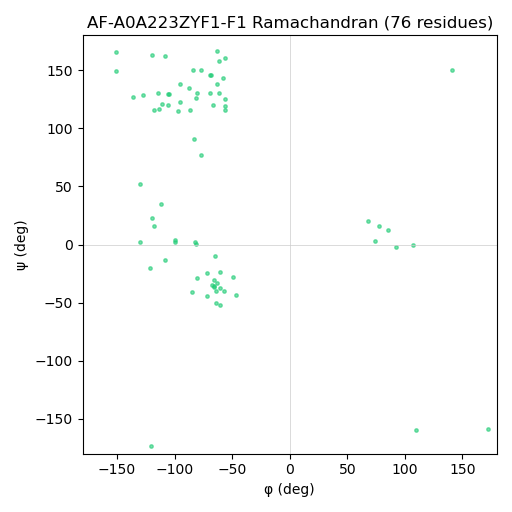7 LYS A N 1
ATOM 514 C CA . LYS A 1 77 ? 17.183 -6.835 -18.665 1.00 52.19 77 LYS A CA 1
ATOM 515 C C . LYS A 1 77 ? 17.609 -8.266 -18.307 1.00 52.19 77 LYS A C 1
ATOM 517 O O . LYS A 1 77 ? 18.363 -8.858 -19.080 1.00 52.19 77 LYS A O 1
ATOM 522 N N . LEU A 1 78 ? 17.171 -8.804 -17.173 1.00 50.53 78 LEU A N 1
ATOM 523 C CA . LEU A 1 78 ? 17.158 -10.252 -16.929 1.00 50.53 78 LEU A CA 1
ATOM 524 C C . LEU A 1 78 ? 15.715 -10.721 -16.789 1.00 50.53 78 LEU A C 1
ATOM 526 O O . LEU A 1 78 ? 14.990 -10.119 -15.974 1.00 50.53 78 LEU A O 1
#

Mean predicted aligned error: 7.33 Å

Organism: NCBI:txid198431

Solvent-accessible surface area (backbone atoms only — not comparable to full-atom values): 5370 Å² total; per-residue (Å²): 138,87,69,83,87,72,55,91,91,67,77,84,53,101,86,57,85,87,82,92,57,86,99,59,88,88,75,82,66,36,75,45,75,81,40,71,42,42,53,81,66,56,58,58,59,36,47,74,72,44,32,72,42,83,38,66,52,66,92,36,68,85,60,60,73,72,51,28,57,74,70,67,50,71,70,74,83,120

Foldseek 3Di:
DPDPDQDPPRDDDPPDDDDDQPPHDDDQADEDQLDEPADPCVVVVRVVVRHPYYHADYDHHDDPPVVCVVVVVVPSPD

Radius of gyration: 21.71 Å; Cα contacts (8 Å, |Δi|>4): 57; chains: 1; bounding box: 48×24×56 Å